Protein AF-Q6E0J6-F1 (afdb_monomer_lite)

Sequence (139 aa):
QQIGKSPAPPLELMQVNLDEKERFRDLKAQKSLNTISSSSEEVRAYFRREELLRYSIPDRAFSYTAADGKKSIVAPLRRCGGKPTSKARDHFMLKRDRPPHVTILCLVRDAAARLPGSIGTRADVCTLIRDSQYVVEHE

Radius of gyration: 15.67 Å; chains: 1; bounding box: 39×34×39 Å

Secondary structure (DSSP, 8-state):
----PPPPPPHHHHS----HHHHTTTTTT-TT---SPPPPHHHHHHHHHHHHHHHH-TTS-EEEEPTTS-EEEE--SSPTTPPPPSSPPP-TTB-SSS-TT--HHHHHHHHHHTSGGG---HHHHHHHHTT-TTB----

Structure (mmCIF, N/CA/C/O backbone):
data_AF-Q6E0J6-F1
#
_entry.id   AF-Q6E0J6-F1
#
loop_
_atom_site.group_PDB
_atom_site.id
_atom_site.type_symbol
_atom_site.label_atom_id
_atom_site.label_alt_id
_atom_site.label_comp_id
_atom_site.label_asym_id
_atom_site.label_entity_id
_atom_site.label_seq_id
_atom_site.pdbx_PDB_ins_code
_atom_site.Cartn_x
_atom_site.Cartn_y
_atom_site.Cartn_z
_atom_site.occupancy
_atom_site.B_iso_or_equiv
_atom_site.auth_seq_id
_atom_site.auth_comp_id
_atom_site.auth_asym_id
_atom_site.auth_atom_id
_atom_site.pdbx_PDB_model_num
ATOM 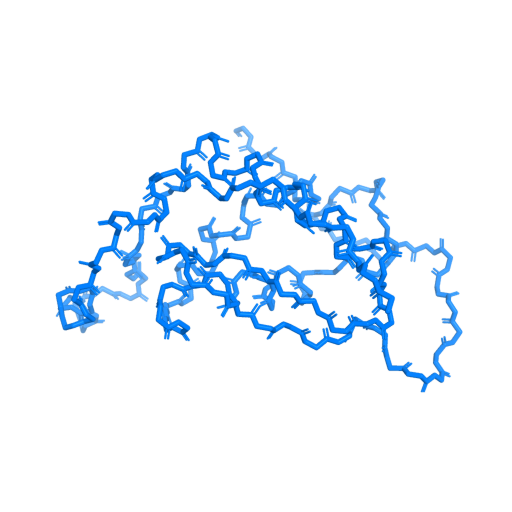1 N N . GLN A 1 1 ? 17.899 16.691 -8.850 1.00 36.69 1 GLN A N 1
ATOM 2 C CA . GLN A 1 1 ? 17.158 15.968 -9.908 1.00 36.69 1 GLN A CA 1
ATOM 3 C C . GLN A 1 1 ? 15.750 15.708 -9.389 1.00 36.69 1 GLN A C 1
ATOM 5 O O . GLN A 1 1 ? 15.605 14.959 -8.431 1.00 36.69 1 GLN A O 1
ATOM 10 N N . GLN A 1 2 ? 14.752 16.418 -9.922 1.00 39.72 2 GLN A N 1
ATOM 11 C CA . GLN A 1 2 ? 13.352 16.293 -9.509 1.00 39.72 2 GLN A CA 1
ATOM 12 C C . GLN A 1 2 ? 12.794 14.972 -10.046 1.00 39.72 2 GLN A C 1
ATOM 14 O O . GLN A 1 2 ? 12.571 14.832 -11.244 1.00 39.72 2 GLN A O 1
ATOM 19 N N . ILE A 1 3 ? 12.625 13.987 -9.169 1.00 46.78 3 ILE A N 1
ATOM 20 C CA . ILE A 1 3 ? 11.897 12.761 -9.499 1.00 46.78 3 ILE A CA 1
ATOM 21 C C . ILE A 1 3 ? 10.420 13.156 -9.580 1.00 46.78 3 ILE A C 1
ATOM 23 O O . ILE A 1 3 ? 9.932 13.857 -8.693 1.00 46.78 3 ILE A O 1
ATOM 27 N N . GLY A 1 4 ? 9.773 12.782 -10.689 1.00 46.84 4 GLY A N 1
ATOM 28 C CA . GLY A 1 4 ? 8.440 13.219 -11.097 1.00 46.84 4 GLY A CA 1
ATOM 29 C C . GLY A 1 4 ? 7.466 13.322 -9.932 1.00 46.84 4 GLY A C 1
ATOM 30 O O . GLY A 1 4 ? 7.238 12.353 -9.210 1.00 46.84 4 GLY A O 1
ATOM 31 N N . LYS A 1 5 ? 6.917 14.525 -9.745 1.00 48.56 5 LYS A N 1
ATOM 32 C CA . LYS A 1 5 ? 5.857 14.772 -8.773 1.00 48.56 5 LYS A CA 1
ATOM 33 C C . LYS A 1 5 ? 4.709 13.828 -9.122 1.00 48.56 5 LYS A C 1
ATOM 35 O O . LYS A 1 5 ? 4.150 13.929 -10.215 1.00 48.56 5 LYS A O 1
ATOM 40 N N . SER A 1 6 ? 4.386 12.900 -8.223 1.00 57.41 6 SER A N 1
ATOM 41 C CA . SER A 1 6 ? 3.103 12.215 -8.301 1.00 57.41 6 SER A CA 1
ATOM 42 C C . SER A 1 6 ? 2.000 13.286 -8.292 1.00 57.41 6 SER A C 1
ATOM 44 O O . SER A 1 6 ? 2.204 14.369 -7.727 1.00 57.41 6 SER A O 1
ATOM 46 N N . PRO A 1 7 ? 0.856 13.040 -8.951 1.00 67.88 7 PRO A N 1
ATOM 47 C CA . PRO A 1 7 ? -0.290 13.938 -8.858 1.00 67.88 7 PRO A CA 1
ATOM 48 C C . PRO A 1 7 ? -0.657 14.178 -7.389 1.00 67.88 7 PRO A C 1
ATOM 50 O O . PRO A 1 7 ? -0.223 13.436 -6.507 1.00 67.88 7 PRO A O 1
ATOM 53 N N . ALA A 1 8 ? -1.422 15.233 -7.108 1.00 76.31 8 ALA A N 1
ATOM 54 C CA . ALA A 1 8 ? -1.857 15.487 -5.740 1.00 76.31 8 ALA A CA 1
ATOM 55 C C . ALA A 1 8 ? -2.565 14.235 -5.180 1.00 76.31 8 ALA A C 1
ATOM 57 O O . ALA A 1 8 ? -3.327 13.596 -5.917 1.00 76.31 8 ALA A O 1
ATOM 58 N N . PRO A 1 9 ? -2.273 13.837 -3.929 1.00 80.62 9 PRO A N 1
ATOM 59 C CA . PRO A 1 9 ? -2.952 12.705 -3.321 1.00 80.62 9 PRO A CA 1
ATOM 60 C C . PRO A 1 9 ? -4.457 13.002 -3.190 1.00 80.62 9 PRO A C 1
ATOM 62 O O . PRO A 1 9 ? -4.818 14.169 -3.008 1.00 80.62 9 PRO A O 1
ATOM 65 N N . PRO A 1 10 ? -5.324 11.976 -3.279 1.00 82.81 10 PRO A N 1
ATOM 66 C CA . PRO A 1 10 ? -6.767 12.126 -3.107 1.00 82.81 10 PRO A CA 1
ATOM 67 C C . PRO A 1 10 ? -7.125 12.866 -1.817 1.00 82.81 10 PRO A C 1
ATOM 69 O O . PRO A 1 10 ? -6.511 12.628 -0.773 1.00 82.81 10 PRO A O 1
ATOM 72 N N . LEU A 1 11 ? -8.145 13.728 -1.873 1.00 77.25 11 LEU A N 1
ATOM 73 C CA . LEU A 1 11 ? -8.605 14.498 -0.710 1.00 77.25 11 LEU A CA 1
ATOM 74 C C . LEU A 1 11 ? -9.084 13.592 0.430 1.00 77.25 11 LEU A C 1
ATOM 76 O O . LEU A 1 11 ? -8.916 13.949 1.594 1.00 77.25 11 LEU A O 1
ATOM 80 N N . GLU A 1 12 ? -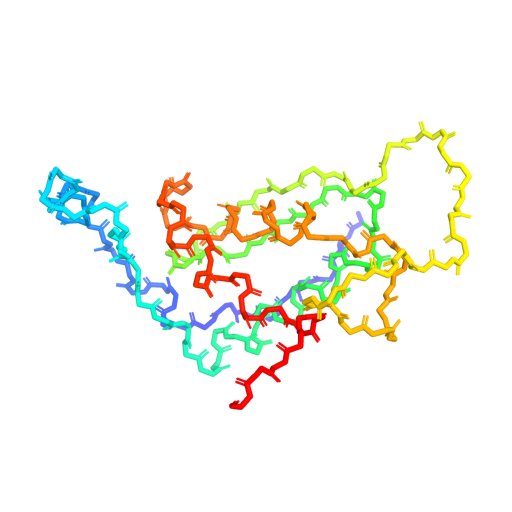9.604 12.404 0.109 1.00 76.75 12 GLU A N 1
ATOM 81 C CA . GLU A 1 12 ? -9.988 11.390 1.096 1.00 76.75 12 GLU A CA 1
ATOM 82 C C . GLU A 1 12 ? -8.829 11.019 2.031 1.00 76.75 12 GLU A C 1
ATOM 84 O O . GLU A 1 12 ? -9.048 10.845 3.224 1.00 76.75 12 GLU A O 1
ATOM 89 N N . LEU A 1 13 ? -7.583 10.984 1.538 1.00 74.12 13 LEU A N 1
ATOM 90 C CA . LEU A 1 13 ? -6.409 10.697 2.371 1.00 74.12 13 LEU A CA 1
ATOM 91 C C . LEU A 1 13 ? -6.103 11.822 3.366 1.00 74.12 13 LEU A C 1
ATOM 93 O O . LEU A 1 13 ? -5.487 11.581 4.397 1.00 74.12 13 LEU A O 1
ATOM 97 N N . MET A 1 14 ? -6.515 13.056 3.072 1.00 63.72 14 MET A N 1
ATOM 98 C CA . MET A 1 14 ? -6.217 14.229 3.901 1.00 63.72 14 MET A CA 1
ATOM 99 C C . MET A 1 14 ? -7.205 14.424 5.057 1.00 63.72 14 MET A C 1
ATOM 101 O O . MET A 1 14 ? -6.934 15.208 5.964 1.00 63.72 14 MET A O 1
ATOM 105 N N . GLN A 1 15 ? -8.352 13.742 5.031 1.00 58.44 15 GLN A N 1
ATOM 106 C CA . GLN A 1 15 ? -9.434 13.933 6.005 1.00 58.44 15 GLN A CA 1
ATOM 107 C C . GLN A 1 15 ? -9.367 12.950 7.184 1.00 58.44 15 GLN A C 1
ATOM 109 O O . GLN A 1 15 ? -10.076 13.114 8.177 1.00 58.44 15 GLN A O 1
ATOM 114 N N . VAL A 1 16 ? -8.499 11.941 7.106 1.00 61.72 16 VAL A N 1
ATOM 115 C CA . VAL A 1 16 ? -8.448 10.824 8.054 1.00 61.72 16 VAL A CA 1
ATOM 116 C C . VAL A 1 16 ? -7.541 11.171 9.243 1.00 61.72 16 VAL A C 1
ATOM 118 O O . VAL A 1 16 ? -6.402 10.721 9.344 1.00 61.72 16 VAL A O 1
ATOM 121 N N . ASN A 1 17 ? -8.055 11.975 10.178 1.00 58.97 17 ASN A N 1
ATOM 122 C CA . ASN A 1 17 ? -7.482 12.091 11.524 1.00 58.97 17 ASN A CA 1
ATOM 123 C C . ASN A 1 17 ? -8.027 10.955 12.394 1.00 58.97 17 ASN A C 1
ATOM 125 O O . ASN A 1 17 ? -9.016 11.125 13.102 1.00 58.97 17 ASN A O 1
ATOM 129 N N . LEU A 1 18 ? -7.406 9.779 12.318 1.00 64.75 18 LEU A N 1
ATOM 130 C CA . LEU A 1 18 ? -7.749 8.685 13.224 1.00 64.75 18 LEU A CA 1
ATOM 131 C C . LEU A 1 18 ? -6.951 8.818 14.522 1.00 64.75 18 LEU A C 1
ATOM 133 O O . LEU A 1 18 ? -5.720 8.753 14.497 1.00 64.75 18 LEU A O 1
ATOM 137 N N . ASP A 1 19 ? -7.648 8.953 15.651 1.00 78.50 19 ASP A N 1
ATOM 138 C CA . ASP A 1 19 ? -7.031 8.814 16.967 1.00 78.50 19 ASP A CA 1
ATOM 139 C C . ASP A 1 19 ? -6.534 7.370 17.155 1.00 78.50 19 ASP A C 1
ATOM 141 O O . ASP A 1 19 ? -7.269 6.394 16.971 1.00 78.50 19 ASP A O 1
ATOM 145 N N . GLU A 1 20 ? -5.254 7.220 17.498 1.00 79.81 20 GLU A N 1
ATOM 146 C CA . GLU A 1 20 ? -4.626 5.907 17.649 1.00 79.81 20 GLU A CA 1
ATOM 147 C C . GLU A 1 20 ? -5.298 5.088 18.760 1.00 79.81 20 GLU A C 1
ATOM 149 O O . GLU A 1 20 ? -5.508 3.885 18.596 1.00 79.81 20 GLU A O 1
ATOM 154 N N . LYS A 1 21 ? -5.701 5.710 19.877 1.00 82.06 21 LYS A N 1
ATOM 155 C CA . LYS A 1 21 ? -6.329 4.973 20.985 1.00 82.06 21 LYS A CA 1
ATOM 156 C C . LYS A 1 21 ? -7.688 4.418 20.582 1.00 82.06 21 LYS A C 1
ATOM 158 O O . LYS A 1 21 ? -8.039 3.323 21.019 1.00 82.06 21 LYS A O 1
ATOM 163 N N . GLU A 1 22 ? -8.438 5.135 19.752 1.00 85.12 22 GLU A N 1
ATOM 164 C CA . GLU A 1 22 ? -9.704 4.635 19.215 1.00 85.12 22 GLU A CA 1
ATOM 165 C C . GLU A 1 22 ? -9.502 3.470 18.247 1.00 85.12 22 GLU A C 1
ATOM 167 O O . GLU A 1 22 ? -10.155 2.437 18.404 1.00 85.12 22 GLU A O 1
ATOM 172 N N . ARG A 1 23 ? -8.541 3.576 17.319 1.00 86.62 23 ARG A N 1
ATOM 173 C CA . ARG A 1 23 ? -8.226 2.509 16.349 1.00 86.62 23 ARG A CA 1
ATOM 174 C C . ARG A 1 23 ? -7.889 1.173 17.003 1.00 86.62 23 ARG A C 1
ATOM 176 O O . ARG A 1 23 ? -8.244 0.122 16.475 1.00 86.62 23 ARG A O 1
ATOM 183 N N . PHE A 1 24 ? -7.187 1.204 18.132 1.00 87.62 24 PHE A N 1
ATOM 184 C CA . PHE A 1 24 ? -6.704 0.000 18.812 1.00 87.62 24 PHE A CA 1
ATOM 185 C C . PHE A 1 24 ? -7.529 -0.384 20.050 1.00 87.62 24 PHE A C 1
ATOM 187 O O . PHE A 1 24 ? -7.108 -1.270 20.799 1.00 87.62 24 PHE A O 1
ATOM 194 N N . ARG A 1 25 ? -8.704 0.231 20.267 1.00 86.94 25 ARG A N 1
ATOM 195 C CA . ARG A 1 25 ? -9.544 0.015 21.462 1.00 86.94 25 ARG A CA 1
ATOM 196 C C . ARG A 1 25 ? -9.851 -1.467 21.713 1.00 86.94 25 ARG A C 1
ATOM 198 O O . ARG A 1 25 ? -9.703 -1.939 22.839 1.00 86.94 25 ARG A O 1
ATOM 205 N N . ASP A 1 26 ? -10.171 -2.211 20.657 1.00 84.75 26 ASP A N 1
ATOM 206 C CA . ASP A 1 26 ? -10.615 -3.610 20.745 1.00 84.75 26 ASP A CA 1
ATOM 207 C C . ASP A 1 26 ? -9.497 -4.639 20.502 1.00 84.75 26 ASP A C 1
ATOM 209 O O . ASP A 1 26 ? -9.754 -5.834 20.331 1.00 84.75 26 ASP A O 1
ATOM 213 N N . LEU A 1 27 ? -8.226 -4.212 20.516 1.00 82.38 27 LEU A N 1
ATOM 214 C CA . LEU A 1 27 ? -7.090 -5.076 20.165 1.00 82.38 27 LEU A CA 1
ATOM 215 C C . LEU A 1 27 ? -6.967 -6.308 21.080 1.00 82.38 27 LEU A C 1
ATOM 217 O O . LEU A 1 27 ? -6.518 -7.365 20.643 1.00 82.38 27 LEU A O 1
ATOM 221 N N . LYS A 1 28 ? -7.390 -6.196 22.346 1.00 79.00 28 LYS A N 1
ATOM 222 C CA . LYS A 1 28 ? -7.396 -7.320 23.302 1.00 79.00 28 LYS A CA 1
ATOM 223 C C . LYS A 1 28 ? -8.551 -8.302 23.078 1.00 79.00 28 LYS A C 1
ATOM 225 O O . LYS A 1 28 ? -8.435 -9.454 23.485 1.00 79.00 28 LYS A O 1
ATOM 230 N N . ALA A 1 29 ? -9.645 -7.862 22.458 1.00 81.38 29 ALA A N 1
ATOM 231 C CA . ALA A 1 29 ? -10.846 -8.670 22.258 1.00 81.38 29 ALA A CA 1
ATOM 232 C C . ALA A 1 29 ? -10.802 -9.481 20.951 1.00 81.38 29 ALA A C 1
ATOM 234 O O . ALA A 1 29 ? -11.401 -10.553 20.873 1.00 81.38 29 ALA A O 1
ATOM 235 N N . GLN A 1 30 ? -10.063 -9.014 19.936 1.00 81.19 30 GLN A N 1
ATOM 236 C CA . GLN A 1 30 ? -10.058 -9.613 18.600 1.00 81.19 30 GLN A CA 1
ATOM 237 C C . GLN A 1 30 ? -8.649 -9.995 18.122 1.00 81.19 30 GLN A C 1
ATOM 239 O O . GLN A 1 30 ? -7.772 -9.154 17.952 1.00 81.19 30 GLN A O 1
ATOM 244 N N . LYS A 1 31 ? -8.448 -11.283 17.799 1.00 76.12 31 LYS A N 1
ATOM 245 C CA . LYS A 1 31 ? -7.151 -11.822 17.332 1.00 76.12 31 LYS A CA 1
ATOM 246 C C . LYS A 1 31 ? -6.681 -11.250 15.983 1.00 76.12 31 LYS A C 1
ATOM 248 O O . LYS A 1 31 ? -5.485 -11.241 15.707 1.00 76.12 31 LYS A O 1
ATOM 253 N N . SER A 1 32 ? -7.607 -10.803 15.133 1.00 83.88 32 SER A N 1
ATOM 254 C CA . SER A 1 32 ? -7.331 -10.213 13.816 1.00 83.88 32 SER A CA 1
ATOM 255 C C . SER A 1 32 ? -8.120 -8.917 13.629 1.00 83.88 32 SER A C 1
ATOM 257 O O . SER A 1 32 ? -9.019 -8.836 12.790 1.00 83.88 32 SER A O 1
ATOM 259 N N . LEU A 1 33 ? -7.847 -7.926 14.475 1.00 88.12 33 LEU A N 1
ATOM 260 C CA . LEU A 1 33 ? -8.483 -6.614 14.388 1.00 88.12 33 LEU A CA 1
ATOM 261 C C . LEU A 1 33 ? -7.985 -5.847 13.159 1.00 88.12 33 LEU A C 1
ATOM 263 O O . LEU A 1 33 ? -6.782 -5.614 13.030 1.00 88.12 33 LEU A O 1
ATOM 267 N N . ASN A 1 34 ? -8.912 -5.449 12.288 1.00 88.88 34 ASN A N 1
ATOM 268 C CA . ASN A 1 34 ? -8.657 -4.481 11.227 1.00 88.88 34 ASN A CA 1
ATOM 269 C C . ASN A 1 34 ? -9.019 -3.088 11.763 1.00 88.88 34 ASN A C 1
ATOM 271 O O . ASN A 1 34 ? -10.152 -2.870 12.182 1.00 88.88 34 ASN A O 1
ATOM 275 N N . THR A 1 35 ? -8.049 -2.182 11.790 1.00 89.69 35 THR A N 1
ATOM 276 C CA . THR A 1 35 ? -8.157 -0.822 12.347 1.00 89.69 35 THR A CA 1
ATOM 277 C C . THR A 1 35 ? -8.268 0.248 11.266 1.00 89.69 35 THR A C 1
ATOM 279 O O . THR A 1 35 ? -8.319 1.440 11.571 1.00 89.69 35 THR A O 1
ATOM 282 N N . ILE A 1 36 ? -8.274 -0.178 10.001 1.00 89.81 36 ILE A N 1
ATOM 283 C CA . ILE A 1 36 ? -8.402 0.675 8.826 1.00 89.81 36 ILE A CA 1
ATOM 284 C C . ILE A 1 36 ? -9.536 0.181 7.925 1.00 89.81 36 ILE A C 1
ATOM 286 O O . ILE A 1 36 ? -9.814 -1.018 7.825 1.00 89.81 36 ILE A O 1
ATOM 290 N N . SER A 1 37 ? -10.173 1.116 7.229 1.00 87.06 37 SER A N 1
ATOM 291 C CA . SER A 1 37 ? -11.119 0.800 6.160 1.00 87.06 37 SER A CA 1
ATOM 292 C C . SER A 1 37 ? -10.388 0.266 4.927 1.00 87.06 37 SER A C 1
ATOM 294 O O . SER A 1 37 ? -9.195 0.508 4.738 1.00 87.06 37 SER A O 1
ATOM 296 N N . SER A 1 38 ? -11.111 -0.456 4.068 1.00 88.69 38 SER A N 1
ATOM 297 C CA . SER A 1 38 ? -10.593 -0.795 2.737 1.00 88.69 38 SER A CA 1
ATOM 298 C C . SER A 1 38 ? -10.394 0.479 1.912 1.00 88.69 38 SER A C 1
ATOM 300 O O . SER A 1 38 ? -11.173 1.423 2.043 1.00 88.69 38 SER A O 1
ATOM 302 N N . SER A 1 39 ? -9.366 0.498 1.064 1.00 91.06 39 SER A N 1
ATOM 303 C CA . SER A 1 39 ? -9.066 1.638 0.194 1.00 91.06 39 SER A CA 1
ATOM 304 C C . SER A 1 39 ? -10.205 1.884 -0.799 1.00 91.06 39 SER A C 1
ATOM 306 O O . SER A 1 39 ? -10.704 0.939 -1.416 1.00 91.06 39 SER A O 1
ATOM 308 N N . SER A 1 40 ? -10.584 3.149 -0.998 1.00 91.31 40 SER A N 1
ATOM 309 C CA . SER A 1 40 ? -11.474 3.535 -2.098 1.00 91.31 40 SER A CA 1
ATOM 310 C C . SER A 1 40 ? -10.805 3.280 -3.452 1.00 91.31 40 SER A C 1
ATOM 312 O O . SER A 1 40 ? -9.583 3.104 -3.551 1.00 91.31 40 SER A O 1
ATOM 314 N N . GLU A 1 41 ? -11.595 3.264 -4.525 1.00 91.19 41 GLU A N 1
ATOM 315 C CA . GLU A 1 41 ? -11.060 3.069 -5.873 1.00 91.19 41 GLU A CA 1
ATOM 316 C C . GLU A 1 41 ? -10.051 4.162 -6.254 1.00 91.19 41 GLU A C 1
ATOM 318 O O . GLU A 1 41 ? -9.000 3.853 -6.820 1.00 91.19 41 GLU A O 1
ATOM 323 N N . GLU A 1 42 ? -10.315 5.414 -5.870 1.00 91.38 42 GLU A N 1
ATOM 324 C CA . GLU A 1 42 ? -9.423 6.545 -6.127 1.00 91.38 42 GLU A CA 1
ATOM 325 C C . GLU A 1 42 ? -8.087 6.391 -5.384 1.00 91.38 42 GLU A C 1
ATOM 327 O O . GLU A 1 42 ? -7.013 6.523 -5.984 1.00 91.38 42 GLU A O 1
ATOM 332 N N . VAL A 1 43 ? -8.134 6.037 -4.094 1.00 91.62 43 VAL A N 1
ATOM 333 C CA . VAL A 1 43 ? -6.937 5.789 -3.275 1.00 91.62 43 VAL A CA 1
ATOM 334 C C . VAL A 1 43 ? -6.135 4.611 -3.820 1.00 91.62 43 VAL A C 1
ATOM 336 O O . VAL A 1 43 ? -4.909 4.697 -3.948 1.00 91.62 43 VAL A O 1
ATOM 339 N N . ARG A 1 44 ? -6.809 3.526 -4.211 1.00 93.56 44 ARG A N 1
ATOM 340 C CA . ARG A 1 44 ? -6.170 2.352 -4.815 1.00 93.56 44 ARG A CA 1
ATOM 341 C C . ARG A 1 44 ? -5.513 2.697 -6.154 1.00 93.56 44 ARG A C 1
ATOM 343 O O . ARG A 1 44 ? -4.371 2.307 -6.389 1.00 93.56 44 ARG A O 1
ATOM 350 N N . ALA A 1 45 ? -6.182 3.463 -7.016 1.00 93.75 45 ALA A N 1
ATOM 351 C CA . ALA A 1 45 ? -5.628 3.917 -8.293 1.00 93.75 45 ALA A CA 1
ATOM 352 C C . ALA A 1 45 ? -4.431 4.864 -8.102 1.00 93.75 45 ALA A C 1
ATOM 354 O O . ALA A 1 45 ? -3.441 4.793 -8.835 1.00 93.75 45 ALA A O 1
ATOM 355 N N . TYR A 1 46 ? -4.483 5.741 -7.097 1.00 94.19 46 TYR A N 1
ATOM 356 C CA . TYR A 1 46 ? -3.351 6.577 -6.713 1.00 94.19 46 TYR A CA 1
ATOM 357 C C . TYR A 1 46 ? -2.158 5.735 -6.240 1.00 94.19 46 TYR A C 1
ATOM 359 O O . TYR A 1 46 ? -1.053 5.902 -6.760 1.00 94.19 46 TYR A O 1
ATOM 367 N N . PHE A 1 47 ? -2.387 4.772 -5.344 1.00 94.56 47 PHE A N 1
ATOM 368 C CA . PHE A 1 47 ? -1.345 3.861 -4.878 1.00 94.56 47 PHE A CA 1
ATOM 369 C C . PHE A 1 47 ? -0.706 3.073 -6.023 1.00 94.56 47 PHE A C 1
ATOM 371 O O . PHE A 1 47 ? 0.515 3.031 -6.107 1.00 94.56 47 PHE A O 1
ATOM 378 N N . ARG A 1 48 ? -1.492 2.505 -6.944 1.00 95.44 48 ARG A N 1
ATOM 379 C CA . ARG A 1 48 ? -0.961 1.744 -8.091 1.00 95.44 48 ARG A CA 1
ATOM 380 C C . ARG A 1 48 ? -0.036 2.593 -8.982 1.00 95.44 48 ARG A C 1
ATOM 382 O O . ARG A 1 48 ? 0.959 2.090 -9.501 1.00 95.44 48 ARG A O 1
ATOM 389 N N . ARG A 1 49 ? -0.284 3.906 -9.095 1.00 94.75 49 ARG A N 1
ATOM 390 C CA . ARG A 1 49 ? 0.641 4.844 -9.767 1.00 94.75 49 ARG A CA 1
ATOM 391 C C . ARG A 1 49 ? 1.942 5.041 -8.988 1.00 94.75 49 ARG A C 1
ATOM 393 O O . ARG A 1 49 ? 3.013 5.007 -9.590 1.00 94.75 49 ARG A O 1
ATOM 400 N N . GLU A 1 50 ? 1.867 5.231 -7.670 1.00 94.75 50 GLU A N 1
ATOM 401 C CA . GLU A 1 50 ? 3.064 5.292 -6.817 1.00 94.75 50 GLU A CA 1
ATOM 402 C C . GLU A 1 50 ? 3.858 3.976 -6.881 1.00 94.75 50 GLU A C 1
ATOM 404 O O . GLU A 1 50 ? 5.078 3.995 -7.015 1.00 94.75 50 GLU A O 1
ATOM 409 N N . GLU A 1 51 ? 3.165 2.838 -6.878 1.00 95.44 51 GLU A N 1
ATOM 410 C CA . GLU A 1 51 ? 3.730 1.495 -6.978 1.00 95.44 51 GLU A CA 1
ATOM 411 C C . GLU A 1 51 ? 4.498 1.308 -8.301 1.00 95.44 51 GLU A C 1
ATOM 413 O O . GLU A 1 51 ? 5.652 0.877 -8.307 1.00 95.44 51 GLU A O 1
ATOM 418 N N . LEU A 1 52 ? 3.924 1.711 -9.439 1.00 94.50 52 LEU A N 1
ATOM 419 C CA . LEU A 1 52 ? 4.619 1.701 -10.734 1.00 94.50 52 LEU A CA 1
ATOM 420 C C . LEU A 1 52 ? 5.927 2.502 -10.705 1.00 94.50 52 LEU A C 1
ATOM 422 O O . LEU A 1 52 ? 6.965 2.024 -11.172 1.00 94.50 52 LEU A O 1
ATOM 426 N N . LEU A 1 53 ? 5.896 3.705 -10.127 1.00 93.56 53 LEU A N 1
ATOM 427 C CA . LEU A 1 53 ? 7.087 4.539 -9.979 1.00 93.56 53 LEU A CA 1
ATOM 428 C C . LEU A 1 53 ? 8.105 3.890 -9.037 1.00 93.56 53 LEU A C 1
ATOM 430 O O . LEU A 1 53 ? 9.291 3.855 -9.351 1.00 93.56 53 LEU A O 1
ATOM 434 N N . ARG A 1 54 ? 7.666 3.307 -7.917 1.00 93.31 54 ARG A N 1
ATOM 435 C CA . ARG A 1 54 ? 8.542 2.593 -6.981 1.00 93.31 54 ARG A CA 1
ATOM 436 C C . ARG A 1 54 ? 9.339 1.501 -7.682 1.00 93.31 54 ARG A C 1
ATOM 438 O O . ARG A 1 54 ? 10.552 1.397 -7.472 1.00 93.31 54 ARG A O 1
ATOM 445 N N . TYR A 1 55 ? 8.656 0.668 -8.463 1.00 92.12 55 TYR A N 1
ATOM 446 C CA . TYR A 1 55 ? 9.257 -0.499 -9.101 1.00 92.12 55 TYR A CA 1
ATOM 447 C C . TYR A 1 55 ? 10.057 -0.150 -10.366 1.00 92.12 55 TYR A C 1
ATOM 449 O O . TYR A 1 55 ? 10.874 -0.977 -10.775 1.00 92.12 55 TYR A O 1
ATOM 457 N N . SER A 1 56 ? 9.915 1.056 -10.934 1.00 90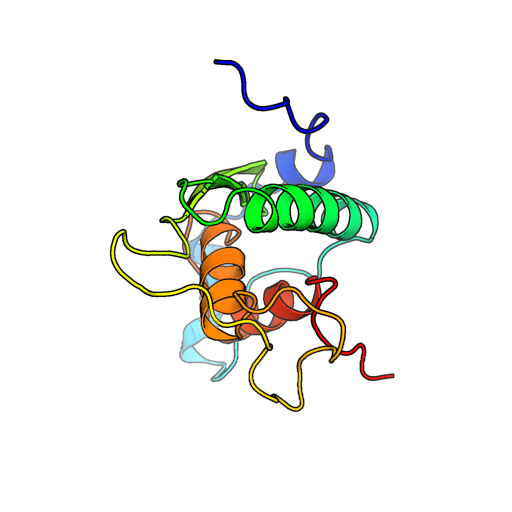.38 56 SER A N 1
ATOM 458 C CA . SER A 1 56 ? 10.783 1.546 -12.019 1.00 90.38 56 SER A CA 1
ATOM 459 C C . SER A 1 56 ? 12.155 2.033 -11.527 1.00 90.38 56 SER A C 1
ATOM 461 O O . SER A 1 56 ? 13.123 2.001 -12.284 1.00 90.38 56 SER A O 1
ATOM 463 N N . ILE A 1 57 ? 12.272 2.405 -10.244 1.00 89.56 57 ILE A N 1
ATOM 464 C CA . ILE A 1 57 ? 13.528 2.817 -9.588 1.00 89.56 57 ILE A CA 1
ATOM 465 C C . ILE A 1 57 ? 13.866 1.940 -8.361 1.00 89.56 57 ILE A C 1
ATOM 467 O O . ILE A 1 57 ? 13.907 2.421 -7.221 1.00 89.56 57 ILE A O 1
ATOM 471 N N . PRO A 1 58 ? 14.147 0.634 -8.550 1.00 88.12 58 PRO A N 1
ATOM 472 C CA . PRO A 1 58 ? 14.340 -0.314 -7.448 1.00 88.12 58 PRO A CA 1
ATOM 473 C C . PRO A 1 58 ? 15.559 -0.012 -6.561 1.00 88.12 58 PRO A C 1
ATOM 475 O O . PRO A 1 58 ? 15.568 -0.405 -5.394 1.00 88.12 58 PRO A O 1
ATOM 478 N N . ASP A 1 59 ? 16.561 0.699 -7.078 1.00 87.56 59 ASP A N 1
ATOM 479 C CA . ASP A 1 59 ? 17.813 1.013 -6.372 1.00 87.56 59 ASP A CA 1
ATOM 480 C C . ASP A 1 59 ? 17.729 2.273 -5.494 1.00 87.56 59 ASP A C 1
ATOM 482 O O . ASP A 1 59 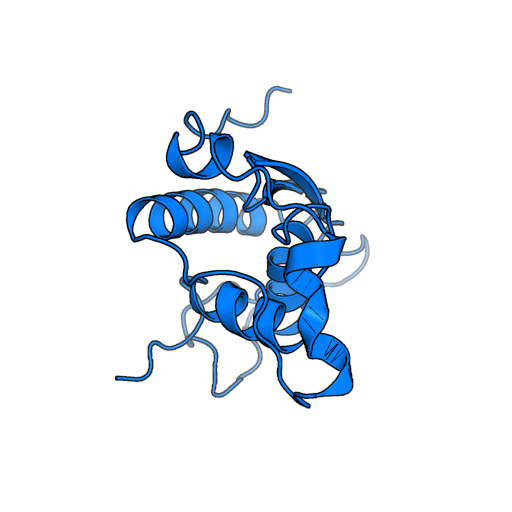? 18.684 2.623 -4.803 1.00 87.56 59 ASP A O 1
ATOM 486 N N . ARG A 1 60 ? 16.587 2.972 -5.498 1.00 89.75 60 ARG A N 1
ATOM 487 C CA . ARG A 1 60 ? 16.373 4.183 -4.697 1.00 89.75 60 ARG A CA 1
ATOM 488 C C . ARG A 1 60 ? 15.326 3.958 -3.614 1.00 89.75 60 ARG A C 1
ATOM 490 O O . ARG A 1 60 ? 14.440 3.106 -3.742 1.00 89.75 60 ARG A O 1
ATOM 497 N N . ALA A 1 61 ? 15.461 4.725 -2.534 1.00 92.94 61 ALA A N 1
ATOM 498 C CA . ALA A 1 61 ? 14.389 4.895 -1.568 1.00 92.94 61 ALA A CA 1
ATOM 499 C C . ALA A 1 61 ? 13.210 5.600 -2.250 1.00 92.94 61 ALA A C 1
ATOM 501 O O . ALA A 1 61 ? 13.396 6.335 -3.223 1.00 92.94 61 ALA A O 1
ATOM 502 N N . PHE A 1 62 ? 12.008 5.364 -1.747 1.00 94.50 62 PHE A N 1
ATOM 503 C CA . PHE A 1 62 ? 10.789 5.910 -2.327 1.00 94.50 62 PHE A CA 1
ATOM 504 C C . PHE A 1 62 ? 9.849 6.375 -1.224 1.00 94.50 62 PHE A C 1
ATOM 506 O O . PHE A 1 62 ? 9.800 5.754 -0.165 1.00 94.50 62 PHE A O 1
ATOM 513 N N . SER A 1 63 ? 9.108 7.448 -1.483 1.00 94.56 63 SER A N 1
ATOM 514 C CA . SER A 1 63 ? 8.159 8.018 -0.530 1.00 94.56 63 SER A CA 1
ATOM 515 C C . SER A 1 63 ? 6.733 7.712 -0.970 1.00 94.56 63 SER A C 1
ATOM 517 O O . SER A 1 63 ? 6.270 8.272 -1.962 1.00 94.56 63 SER A O 1
ATOM 519 N N . TYR A 1 64 ? 6.041 6.857 -0.223 1.00 94.50 64 TYR A N 1
ATOM 520 C CA . TYR A 1 64 ? 4.615 6.596 -0.401 1.00 94.50 64 TYR A CA 1
ATOM 521 C C . TYR A 1 64 ? 3.765 7.639 0.315 1.00 94.50 64 TYR A C 1
ATOM 523 O O . TYR A 1 64 ? 4.219 8.288 1.261 1.00 94.50 64 TYR A O 1
ATOM 531 N N . THR A 1 65 ? 2.516 7.770 -0.124 1.00 93.06 65 THR A N 1
ATOM 532 C CA . THR A 1 65 ? 1.476 8.466 0.637 1.00 93.06 65 THR A CA 1
ATOM 533 C C . THR A 1 65 ? 0.716 7.456 1.490 1.00 93.06 65 THR A C 1
ATOM 535 O O . THR A 1 65 ? 0.175 6.481 0.971 1.00 93.06 65 THR A O 1
ATOM 538 N N . ALA A 1 66 ? 0.705 7.673 2.800 1.00 90.56 66 ALA A N 1
ATOM 539 C CA . ALA A 1 66 ? -0.036 6.862 3.750 1.00 90.56 66 ALA A CA 1
ATOM 540 C C . ALA A 1 66 ? -1.536 7.180 3.738 1.00 90.56 66 ALA A C 1
ATOM 542 O O . ALA A 1 66 ? -1.979 8.169 3.151 1.00 90.56 66 ALA A O 1
ATOM 543 N N . ALA A 1 67 ? -2.313 6.324 4.402 1.00 85.88 67 ALA A N 1
ATOM 544 C CA . ALA A 1 67 ? -3.766 6.445 4.516 1.00 85.88 67 ALA A CA 1
ATOM 545 C C . ALA A 1 67 ? -4.235 7.739 5.221 1.00 85.88 67 ALA A C 1
ATOM 547 O O . ALA A 1 67 ? -5.379 8.138 5.045 1.00 85.88 67 ALA A O 1
ATOM 548 N N . ASP A 1 68 ? -3.354 8.394 5.986 1.00 85.31 68 ASP A N 1
ATOM 549 C CA . ASP A 1 68 ? -3.566 9.702 6.631 1.00 85.31 68 ASP A CA 1
ATOM 550 C C . ASP A 1 68 ? -2.968 10.875 5.823 1.00 85.31 68 ASP A C 1
ATOM 552 O O . ASP A 1 68 ? -2.753 11.969 6.349 1.00 85.31 68 ASP A O 1
ATOM 556 N N . GLY A 1 69 ? -2.607 10.638 4.557 1.00 87.25 69 GLY A N 1
ATOM 557 C CA . GLY A 1 69 ? -2.064 11.646 3.646 1.00 87.25 69 GLY A CA 1
ATOM 558 C C . GLY A 1 69 ? -0.597 12.005 3.896 1.00 87.25 69 GLY A C 1
ATOM 559 O O . GLY A 1 69 ? 0.006 12.727 3.094 1.00 87.25 69 GLY A O 1
ATOM 560 N N . LYS A 1 70 ? 0.022 11.492 4.968 1.00 88.69 70 LYS A N 1
ATOM 561 C CA . LYS A 1 70 ? 1.431 11.758 5.276 1.00 88.69 70 LYS A CA 1
ATOM 562 C C . LYS A 1 70 ? 2.353 10.985 4.343 1.00 88.69 70 LYS A C 1
ATOM 564 O O . LYS A 1 70 ? 2.012 9.934 3.807 1.00 88.69 70 LYS A O 1
ATOM 569 N N . LYS A 1 71 ? 3.566 11.505 4.152 1.00 91.38 71 LYS A N 1
ATOM 570 C CA . LYS A 1 71 ? 4.606 10.816 3.383 1.00 91.38 71 LYS A CA 1
ATOM 571 C C . LYS A 1 71 ? 5.403 9.879 4.286 1.00 91.38 71 LYS A C 1
ATOM 573 O O . LYS A 1 71 ? 5.837 10.286 5.359 1.00 91.38 71 LYS A O 1
ATOM 578 N N . SER A 1 72 ? 5.647 8.660 3.814 1.00 93.62 72 SER A N 1
ATOM 579 C CA . SER A 1 72 ? 6.463 7.655 4.502 1.00 93.62 72 SER A CA 1
ATOM 580 C C . SER A 1 72 ? 7.467 7.025 3.542 1.00 93.62 72 SER A C 1
ATOM 582 O O . SER A 1 72 ? 7.156 6.798 2.372 1.00 93.62 72 SER A O 1
ATOM 584 N N . ILE A 1 73 ? 8.689 6.775 4.015 1.00 93.56 73 ILE A N 1
ATOM 585 C CA . ILE A 1 73 ? 9.816 6.354 3.175 1.00 93.56 73 ILE A CA 1
ATOM 586 C C . ILE A 1 73 ? 10.052 4.851 3.304 1.00 93.56 73 ILE A C 1
ATOM 588 O O . ILE A 1 73 ? 10.206 4.323 4.403 1.00 93.56 73 ILE A O 1
ATOM 592 N N . VAL A 1 74 ? 10.196 4.179 2.162 1.00 94.31 74 VAL A N 1
ATOM 593 C CA . VAL A 1 74 ? 10.693 2.803 2.074 1.00 94.31 74 VAL A CA 1
ATOM 594 C C . VAL A 1 74 ? 12.120 2.765 1.543 1.00 94.31 74 VAL A C 1
ATOM 596 O O . VAL A 1 74 ? 12.508 3.520 0.648 1.00 94.31 74 VAL A O 1
ATOM 599 N N . ALA A 1 75 ? 12.908 1.834 2.076 1.00 91.81 75 ALA A N 1
ATOM 600 C CA . ALA A 1 75 ? 14.268 1.579 1.619 1.00 91.81 75 ALA A CA 1
ATOM 601 C C . ALA A 1 75 ? 14.305 1.049 0.164 1.00 91.81 75 ALA A C 1
ATOM 603 O O . ALA A 1 75 ? 13.305 0.501 -0.317 1.00 91.81 75 ALA A O 1
ATOM 604 N N . PRO A 1 76 ? 15.452 1.164 -0.538 1.00 90.81 76 PRO A N 1
ATOM 605 C CA . PRO A 1 76 ? 15.704 0.492 -1.817 1.00 90.81 76 PRO A CA 1
ATOM 606 C C . PRO A 1 76 ? 15.341 -1.004 -1.807 1.00 90.81 76 PRO A C 1
ATOM 608 O O . PRO A 1 76 ? 15.593 -1.706 -0.826 1.00 90.81 76 PRO A O 1
ATOM 611 N N . LEU A 1 77 ? 14.782 -1.508 -2.912 1.00 84.44 77 LEU A N 1
ATOM 612 C CA . LEU A 1 77 ? 14.463 -2.933 -3.091 1.00 84.44 77 LEU A CA 1
ATOM 613 C C . LEU A 1 77 ? 15.727 -3.751 -3.352 1.00 84.44 77 LEU A C 1
ATOM 615 O O . LEU A 1 77 ? 15.829 -4.910 -2.946 1.00 84.44 77 LEU A O 1
ATOM 619 N N . ARG A 1 78 ? 16.695 -3.136 -4.030 1.00 73.06 78 ARG A N 1
ATOM 620 C CA . ARG A 1 78 ? 18.005 -3.711 -4.313 1.00 73.06 78 ARG A CA 1
ATOM 621 C C . ARG A 1 78 ? 19.043 -3.112 -3.378 1.00 73.06 78 ARG A C 1
ATOM 623 O O . ARG A 1 78 ? 19.146 -1.898 -3.238 1.00 73.06 78 ARG A O 1
ATOM 630 N N . ARG A 1 79 ? 19.845 -3.980 -2.761 1.00 65.38 79 ARG A N 1
ATOM 631 C CA . ARG A 1 79 ? 21.141 -3.581 -2.202 1.00 65.38 79 ARG A CA 1
ATOM 632 C C . ARG A 1 79 ? 22.169 -3.626 -3.331 1.00 65.38 79 ARG A C 1
ATOM 634 O O . ARG A 1 79 ? 22.173 -4.587 -4.104 1.00 65.38 79 ARG A O 1
ATOM 641 N N . CYS A 1 80 ? 23.023 -2.608 -3.421 1.00 53.41 80 CYS A N 1
ATOM 642 C CA . CYS A 1 80 ? 24.153 -2.581 -4.349 1.00 53.41 80 CYS A CA 1
ATOM 643 C C . CYS A 1 80 ? 24.968 -3.880 -4.207 1.00 53.41 80 CYS A C 1
ATOM 645 O O . CYS A 1 80 ? 25.495 -4.145 -3.130 1.00 53.41 80 CYS A O 1
ATOM 647 N N . GLY A 1 81 ? 25.034 -4.703 -5.262 1.00 59.03 81 GLY A N 1
ATOM 648 C CA . GLY A 1 81 ? 25.909 -5.888 -5.311 1.00 59.03 81 GLY A CA 1
ATOM 649 C C . GLY A 1 81 ? 25.288 -7.198 -5.820 1.00 59.03 81 GLY A C 1
ATOM 650 O O . GLY A 1 81 ? 26.024 -8.145 -6.080 1.00 59.03 81 GLY A O 1
ATOM 651 N N . GLY A 1 82 ? 23.964 -7.287 -5.998 1.00 63.41 82 GLY A N 1
ATOM 652 C CA . GLY A 1 82 ? 23.309 -8.498 -6.521 1.00 63.41 82 GLY A CA 1
ATOM 653 C C . GLY A 1 82 ? 23.072 -8.465 -8.036 1.00 63.41 82 GLY A C 1
ATOM 654 O O . GLY A 1 82 ? 22.457 -7.522 -8.539 1.00 63.41 82 GLY A O 1
ATOM 655 N N . LYS A 1 83 ? 23.483 -9.518 -8.765 1.00 65.38 83 LYS A N 1
ATOM 656 C CA . LYS A 1 83 ? 23.143 -9.693 -10.193 1.00 65.38 83 LYS A CA 1
ATOM 657 C C . LYS A 1 83 ? 21.623 -9.583 -10.395 1.00 65.38 83 LYS A C 1
ATOM 659 O O . LYS A 1 83 ? 20.865 -10.138 -9.595 1.00 65.38 83 LYS A O 1
ATOM 664 N N . PRO A 1 84 ? 21.138 -8.883 -11.433 1.00 66.56 84 PRO A N 1
ATOM 665 C CA . PRO A 1 84 ? 19.712 -8.814 -11.686 1.00 66.56 84 PRO A CA 1
ATOM 666 C C . PRO A 1 84 ? 19.141 -10.191 -12.032 1.00 66.56 84 PRO A C 1
ATOM 668 O O . PRO A 1 84 ? 19.572 -10.833 -12.984 1.00 66.56 84 PRO A O 1
ATOM 671 N N . THR A 1 85 ? 18.173 -10.657 -11.240 1.00 67.69 85 THR A N 1
ATOM 672 C CA . THR A 1 85 ? 17.400 -11.856 -11.564 1.00 67.69 85 THR A CA 1
ATOM 673 C C . THR A 1 85 ? 16.509 -11.550 -12.761 1.00 67.69 85 THR A C 1
ATOM 675 O O . THR A 1 85 ? 15.701 -10.625 -12.700 1.00 67.69 85 THR A O 1
ATOM 678 N N . SER A 1 86 ? 16.644 -12.321 -13.837 1.00 72.06 86 SER A N 1
ATOM 679 C CA . SER A 1 86 ? 15.880 -12.125 -15.074 1.00 72.06 86 SER A CA 1
ATOM 680 C C . SER A 1 86 ? 14.422 -12.580 -14.976 1.00 72.06 86 SER A C 1
ATOM 682 O O . SER A 1 86 ? 13.607 -12.166 -15.792 1.00 72.06 86 SER A O 1
ATOM 684 N N . LYS A 1 87 ? 14.076 -13.413 -13.984 1.00 79.12 87 LYS A N 1
ATOM 685 C CA . LYS A 1 87 ? 12.726 -13.962 -13.799 1.00 79.12 87 LYS A CA 1
ATOM 686 C C . LYS A 1 87 ? 12.223 -13.754 -12.375 1.00 79.12 87 LYS A C 1
ATOM 688 O O . LYS A 1 87 ? 12.989 -13.886 -11.417 1.00 79.12 87 LYS A O 1
ATOM 693 N N . ALA A 1 88 ? 10.935 -13.442 -12.252 1.00 84.56 88 ALA A N 1
ATOM 694 C CA . ALA A 1 88 ? 10.241 -13.444 -10.972 1.00 84.56 88 ALA A CA 1
ATOM 695 C C . ALA A 1 88 ? 10.168 -14.878 -10.424 1.00 84.56 88 ALA A C 1
ATOM 697 O O . ALA A 1 88 ? 9.971 -15.828 -11.179 1.00 84.56 88 ALA A O 1
ATOM 698 N N . ARG A 1 89 ? 10.329 -15.041 -9.106 1.00 84.00 89 ARG A N 1
ATOM 699 C CA . ARG A 1 89 ? 10.087 -16.334 -8.444 1.00 84.00 89 ARG A CA 1
ATOM 700 C C . ARG A 1 89 ? 8.589 -16.604 -8.388 1.00 84.00 89 ARG A C 1
ATOM 702 O O . ARG A 1 89 ? 7.837 -15.686 -8.076 1.00 84.00 89 ARG A O 1
ATOM 709 N N . ASP A 1 90 ? 8.148 -17.830 -8.626 1.00 87.25 90 ASP A N 1
ATOM 710 C CA . ASP A 1 90 ? 6.722 -18.146 -8.534 1.00 87.25 90 ASP A CA 1
ATOM 711 C C . ASP A 1 90 ? 6.173 -17.930 -7.119 1.00 87.25 90 ASP A C 1
ATOM 713 O O . ASP A 1 90 ? 6.843 -18.183 -6.116 1.00 87.25 90 ASP A O 1
ATOM 717 N N . HIS A 1 91 ? 4.947 -17.412 -7.047 1.00 93.06 91 HIS A N 1
ATOM 718 C CA . HIS A 1 91 ? 4.218 -17.210 -5.801 1.00 93.06 91 HIS A CA 1
ATOM 719 C C . HIS A 1 91 ? 2.714 -17.163 -6.091 1.00 93.06 91 HIS A C 1
ATOM 721 O O . HIS A 1 91 ? 2.289 -16.368 -6.923 1.00 93.06 91 HIS A O 1
ATOM 727 N N . PHE A 1 92 ? 1.910 -17.969 -5.390 1.00 91.44 92 PHE A N 1
ATOM 728 C CA . PHE A 1 92 ? 0.481 -18.156 -5.698 1.00 91.44 92 PHE A CA 1
ATOM 729 C C . PHE A 1 92 ? -0.350 -16.864 -5.622 1.00 91.44 92 PHE A C 1
ATOM 731 O O . PHE A 1 92 ? -1.253 -16.671 -6.422 1.00 91.44 92 PHE A O 1
ATOM 738 N N . MET A 1 93 ? -0.015 -15.953 -4.702 1.00 92.56 93 MET A N 1
ATOM 739 C CA . MET A 1 93 ? -0.709 -14.661 -4.576 1.00 92.56 93 MET A CA 1
ATOM 740 C C . MET A 1 93 ? -0.290 -13.610 -5.613 1.00 92.56 93 MET A C 1
ATOM 742 O O . MET A 1 93 ? -0.875 -12.533 -5.632 1.00 92.56 93 MET A O 1
ATOM 746 N N . LEU A 1 94 ? 0.766 -13.841 -6.402 1.00 94.38 94 LEU A N 1
ATOM 747 C CA . LEU A 1 94 ? 1.359 -12.810 -7.256 1.00 94.38 94 LEU A CA 1
ATOM 748 C C . LEU A 1 94 ? 1.180 -13.126 -8.739 1.00 94.38 94 LEU A C 1
ATOM 750 O O . LEU A 1 94 ? 1.392 -14.255 -9.178 1.00 94.38 94 LEU A O 1
ATOM 754 N N . LYS A 1 95 ? 0.881 -12.094 -9.531 1.00 93.94 95 LYS A N 1
ATOM 755 C CA . LYS A 1 95 ? 0.781 -12.197 -10.991 1.00 93.94 95 LYS A CA 1
ATOM 756 C C . LYS A 1 95 ? 2.107 -12.665 -11.594 1.00 93.94 95 LYS A C 1
ATOM 758 O O . LYS A 1 95 ? 3.184 -12.294 -11.119 1.00 93.94 95 LYS A O 1
ATOM 763 N N . ARG A 1 96 ? 2.037 -13.477 -12.653 1.00 89.38 96 ARG A N 1
ATOM 764 C CA . ARG A 1 96 ? 3.226 -14.002 -13.352 1.00 89.38 96 ARG A CA 1
ATOM 765 C C . ARG A 1 96 ? 3.988 -12.909 -14.107 1.00 89.38 96 ARG A C 1
ATOM 767 O O . ARG A 1 96 ? 5.211 -12.887 -14.049 1.00 89.38 96 ARG A O 1
ATOM 774 N N . ASP A 1 97 ? 3.270 -11.979 -14.733 1.00 89.00 97 ASP A N 1
ATOM 775 C CA . ASP A 1 97 ? 3.826 -10.884 -15.546 1.00 89.00 97 ASP A CA 1
ATOM 776 C C . ASP A 1 97 ? 4.250 -9.656 -14.715 1.00 89.00 97 ASP A C 1
ATOM 778 O O . ASP A 1 97 ? 3.960 -8.507 -15.033 1.00 89.00 97 ASP A O 1
ATOM 782 N N . ARG A 1 98 ? 4.883 -9.887 -13.563 1.00 91.81 98 ARG A N 1
ATOM 783 C CA . ARG A 1 98 ? 5.349 -8.806 -12.684 1.00 91.81 98 ARG A CA 1
ATOM 784 C C . ARG A 1 98 ? 6.863 -8.616 -12.792 1.00 91.81 98 ARG A C 1
ATOM 786 O O . ARG A 1 98 ? 7.579 -9.585 -13.063 1.00 91.81 98 ARG A O 1
ATOM 793 N N . PRO A 1 99 ? 7.389 -7.419 -12.476 1.00 90.19 99 PRO A N 1
ATOM 794 C CA . PRO A 1 99 ? 8.828 -7.210 -12.389 1.00 90.19 99 PRO A CA 1
ATOM 795 C C . PRO A 1 99 ? 9.507 -8.213 -11.428 1.00 90.19 99 PRO A C 1
ATOM 797 O O . PRO A 1 99 ? 8.967 -8.477 -10.349 1.00 90.19 99 PRO A O 1
ATOM 800 N N . PRO A 1 100 ? 10.704 -8.751 -11.746 1.00 87.69 100 PRO A N 1
ATOM 801 C CA . PRO A 1 100 ? 11.354 -9.804 -10.951 1.00 87.69 100 PRO A CA 1
ATOM 802 C C . PRO A 1 100 ? 11.613 -9.458 -9.481 1.00 87.69 100 PRO A C 1
ATOM 804 O O . PRO A 1 100 ? 11.674 -10.343 -8.628 1.00 87.69 100 PRO A O 1
ATOM 807 N N . HIS A 1 101 ? 11.781 -8.171 -9.184 1.00 86.88 101 HIS A N 1
ATOM 808 C CA . HIS A 1 101 ? 12.005 -7.637 -7.841 1.00 86.88 101 HIS A CA 1
ATOM 809 C C . HIS A 1 101 ? 10.713 -7.417 -7.040 1.00 86.88 101 HIS A C 1
ATOM 811 O O . HIS A 1 101 ? 10.795 -7.129 -5.847 1.00 86.88 101 HIS A O 1
ATOM 817 N N . VAL A 1 102 ? 9.532 -7.606 -7.641 1.00 91.81 102 VAL A N 1
ATOM 818 C CA . VAL A 1 102 ? 8.258 -7.634 -6.910 1.00 91.81 102 VAL A CA 1
ATOM 819 C C . VAL A 1 102 ? 8.127 -8.969 -6.180 1.00 91.81 102 VAL A C 1
ATOM 821 O O . VAL A 1 102 ? 7.928 -10.038 -6.771 1.00 91.81 102 VAL A O 1
ATOM 824 N N . THR A 1 103 ? 8.205 -8.899 -4.855 1.00 92.44 103 THR A N 1
ATOM 825 C CA . THR A 1 103 ? 8.034 -10.035 -3.943 1.00 92.44 103 THR A CA 1
ATOM 826 C C . THR A 1 103 ? 7.018 -9.679 -2.868 1.00 92.44 103 THR A C 1
ATOM 828 O O . THR A 1 103 ? 6.830 -8.499 -2.573 1.00 92.44 103 THR A O 1
ATOM 831 N N . ILE A 1 104 ? 6.416 -10.682 -2.220 1.00 93.69 104 ILE A N 1
ATOM 832 C CA . ILE A 1 104 ? 5.506 -10.446 -1.086 1.00 93.69 104 ILE A CA 1
ATOM 833 C C . ILE A 1 104 ? 6.169 -9.596 -0.007 1.00 93.69 104 ILE A C 1
ATOM 835 O O . ILE A 1 104 ? 5.544 -8.690 0.524 1.00 93.69 104 ILE A O 1
ATOM 839 N N . LEU A 1 105 ? 7.454 -9.821 0.268 1.00 93.06 105 LEU A N 1
ATOM 840 C CA . LEU A 1 105 ? 8.192 -9.030 1.246 1.00 93.06 105 LEU A CA 1
ATOM 841 C C . LEU A 1 105 ? 8.258 -7.539 0.879 1.00 93.06 105 LEU A C 1
ATOM 843 O O . LEU A 1 105 ? 8.212 -6.693 1.766 1.00 93.06 105 LEU A O 1
ATOM 847 N N . CYS A 1 106 ? 8.370 -7.209 -0.408 1.00 92.94 106 CYS A N 1
ATOM 848 C CA . CYS A 1 106 ? 8.374 -5.817 -0.864 1.00 92.94 106 CYS A CA 1
ATOM 849 C C . CYS A 1 106 ? 6.980 -5.200 -0.728 1.00 92.94 106 CYS A C 1
ATOM 851 O O . CYS A 1 106 ? 6.857 -4.131 -0.144 1.00 92.94 106 CYS A O 1
ATOM 853 N N . LEU A 1 107 ? 5.933 -5.929 -1.126 1.00 95.56 107 LEU A N 1
ATOM 854 C CA . LEU A 1 107 ? 4.549 -5.477 -0.956 1.00 95.56 107 LEU A CA 1
ATOM 855 C C . LEU A 1 107 ? 4.165 -5.282 0.515 1.00 95.56 107 LEU A C 1
ATOM 857 O O . LEU A 1 107 ? 3.483 -4.321 0.845 1.00 95.56 107 LEU A O 1
ATOM 861 N N . VAL A 1 108 ? 4.637 -6.150 1.416 1.00 96.12 108 VAL A N 1
ATOM 862 C CA . VAL A 1 108 ? 4.444 -5.999 2.868 1.00 96.12 108 VAL A CA 1
ATOM 863 C C . VAL A 1 108 ? 5.100 -4.714 3.379 1.00 96.12 108 VAL A C 1
ATOM 865 O O . VAL A 1 108 ? 4.494 -4.003 4.175 1.00 96.12 108 VAL A O 1
ATOM 868 N N . ARG A 1 109 ? 6.322 -4.391 2.929 1.00 95.75 109 ARG A N 1
ATOM 869 C CA . ARG A 1 109 ? 7.007 -3.141 3.316 1.00 95.75 109 ARG A CA 1
ATOM 870 C C . ARG A 1 109 ? 6.280 -1.912 2.785 1.00 95.75 109 ARG A C 1
ATOM 872 O O . ARG A 1 109 ? 6.123 -0.946 3.523 1.00 95.75 109 ARG A O 1
ATOM 879 N N . ASP A 1 110 ? 5.826 -1.971 1.538 1.00 96.25 110 ASP A N 1
ATOM 880 C CA . ASP A 1 110 ? 5.078 -0.888 0.905 1.00 96.25 110 ASP A CA 1
ATOM 881 C C . ASP A 1 110 ? 3.734 -0.672 1.622 1.00 96.25 110 ASP A C 1
ATOM 883 O O . ASP A 1 110 ? 3.375 0.456 1.944 1.00 96.25 110 ASP A O 1
ATOM 887 N N . ALA A 1 111 ? 3.024 -1.749 1.973 1.00 96.50 111 ALA A N 1
ATOM 888 C CA . ALA A 1 111 ? 1.810 -1.691 2.783 1.00 96.50 111 ALA A CA 1
ATOM 889 C C . ALA A 1 111 ? 2.069 -1.105 4.179 1.00 96.50 111 ALA A C 1
ATOM 891 O O . ALA A 1 111 ? 1.322 -0.234 4.616 1.00 96.50 111 ALA A O 1
ATOM 892 N N . ALA A 1 112 ? 3.144 -1.522 4.856 1.00 96.00 112 ALA A N 1
ATOM 893 C CA . ALA A 1 112 ? 3.507 -0.994 6.170 1.00 96.00 112 ALA A CA 1
ATOM 894 C C . ALA A 1 112 ? 3.818 0.512 6.131 1.00 96.00 112 ALA A C 1
ATOM 896 O O . ALA A 1 112 ? 3.399 1.246 7.021 1.00 96.00 112 ALA A O 1
ATOM 897 N N . ALA A 1 113 ? 4.490 0.992 5.080 1.00 95.00 113 ALA A N 1
ATOM 898 C CA . ALA A 1 113 ? 4.751 2.419 4.898 1.00 95.00 113 ALA A CA 1
ATOM 899 C C . ALA A 1 113 ? 3.475 3.238 4.658 1.00 95.00 113 ALA A C 1
ATOM 901 O O . ALA A 1 113 ? 3.455 4.431 4.947 1.00 95.00 113 ALA A O 1
ATOM 902 N N . ARG A 1 114 ? 2.404 2.611 4.159 1.00 94.25 114 ARG A N 1
ATOM 903 C CA . ARG A 1 114 ? 1.114 3.274 3.942 1.00 94.25 114 ARG A CA 1
ATOM 904 C C . ARG A 1 114 ? 0.188 3.265 5.160 1.00 94.25 114 ARG A C 1
ATOM 906 O O . ARG A 1 114 ? -0.893 3.850 5.087 1.00 94.25 114 ARG A O 1
ATOM 913 N N . LEU A 1 115 ? 0.578 2.623 6.263 1.00 93.62 115 LEU A N 1
ATOM 914 C CA . LEU A 1 115 ? -0.237 2.599 7.476 1.00 93.62 115 LEU A CA 1
ATOM 915 C C . LEU A 1 115 ? -0.387 4.011 8.069 1.00 93.62 115 LEU A C 1
ATOM 917 O O . LEU A 1 115 ? 0.596 4.758 8.119 1.00 93.62 115 LEU A O 1
ATOM 921 N N . PRO A 1 116 ? -1.579 4.375 8.572 1.00 90.62 116 PRO A N 1
ATOM 922 C CA . PRO A 1 116 ? -1.784 5.675 9.199 1.00 90.62 116 PRO A CA 1
ATOM 923 C C . PRO A 1 116 ? -0.934 5.778 10.470 1.00 90.62 116 PRO A C 1
ATOM 925 O O . PRO A 1 116 ? -0.932 4.856 11.292 1.00 90.62 116 PRO A O 1
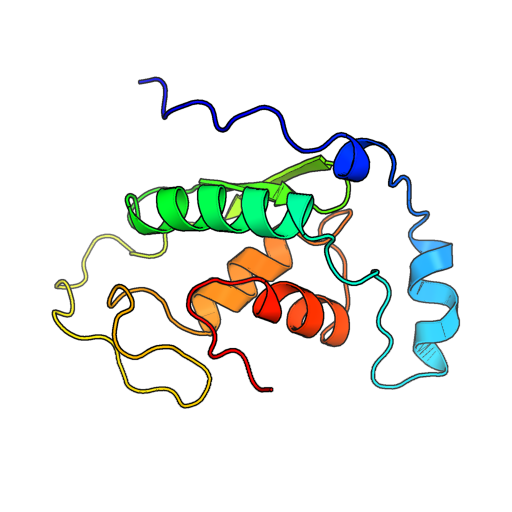ATOM 928 N N . GLY A 1 117 ? -0.182 6.872 10.618 1.00 88.06 117 GLY A N 1
ATOM 929 C CA . GLY A 1 117 ? 0.771 7.041 11.723 1.00 88.06 117 GLY A CA 1
ATOM 930 C C . GLY A 1 117 ? 1.971 6.082 11.697 1.00 88.06 117 GLY A C 1
ATOM 931 O O . GLY A 1 117 ? 2.714 6.022 12.667 1.00 88.06 117 GLY A O 1
ATOM 932 N N . SER A 1 118 ? 2.193 5.331 10.607 1.00 88.50 118 SER A N 1
ATOM 933 C CA . SER A 1 118 ? 3.182 4.234 10.546 1.00 88.50 118 SER A CA 1
ATOM 934 C C . SER A 1 118 ? 2.942 3.109 11.570 1.00 88.50 118 SER A C 1
ATOM 936 O O . SER A 1 118 ? 3.856 2.348 11.885 1.00 88.50 118 SER A O 1
ATOM 938 N N . ILE A 1 119 ? 1.709 2.984 12.077 1.00 91.19 119 ILE A N 1
ATOM 939 C CA . ILE A 1 119 ? 1.305 1.976 13.063 1.00 91.19 119 ILE A CA 1
ATOM 940 C C . ILE A 1 119 ? 0.056 1.246 12.555 1.00 91.19 119 ILE A C 1
ATOM 942 O O . ILE A 1 119 ? -0.890 1.850 12.044 1.00 91.19 119 ILE A O 1
ATOM 946 N N . GLY A 1 120 ? 0.033 -0.075 12.711 1.00 91.94 120 GLY A N 1
ATOM 947 C CA . GLY A 1 120 ? -1.090 -0.918 12.312 1.00 91.94 120 GLY A CA 1
ATOM 948 C C . GLY A 1 120 ? -0.901 -2.371 12.723 1.00 91.94 120 GLY A C 1
ATOM 949 O O . GLY A 1 120 ? 0.131 -2.759 13.275 1.00 91.94 120 GLY A O 1
ATOM 950 N N . THR A 1 121 ? -1.917 -3.181 12.456 1.00 93.25 121 THR A N 1
ATOM 951 C CA . THR A 1 121 ? -1.924 -4.614 12.750 1.00 93.25 121 THR A CA 1
ATOM 952 C C . THR A 1 121 ? -1.517 -5.442 11.530 1.00 93.25 121 THR A C 1
ATOM 954 O O . THR A 1 121 ? -1.449 -4.971 10.393 1.00 93.25 121 THR A O 1
ATOM 957 N N . ARG A 1 122 ? -1.308 -6.747 11.745 1.00 93.75 122 ARG A N 1
ATOM 958 C CA . ARG A 1 122 ? -1.151 -7.707 10.643 1.00 93.75 122 ARG A CA 1
ATOM 959 C C . ARG A 1 122 ? -2.367 -7.716 9.705 1.00 93.75 122 ARG A C 1
ATOM 961 O O . ARG A 1 122 ? -2.184 -7.924 8.510 1.00 93.75 122 ARG A O 1
ATOM 968 N N . ALA A 1 123 ? -3.579 -7.513 10.228 1.00 94.25 123 ALA A N 1
ATOM 969 C CA . ALA A 1 123 ? -4.785 -7.471 9.405 1.00 94.25 123 ALA A CA 1
ATOM 970 C C . ALA A 1 123 ? -4.796 -6.221 8.512 1.00 94.25 123 ALA A C 1
ATOM 972 O O . ALA A 1 123 ? -5.065 -6.357 7.323 1.00 94.25 123 ALA A O 1
ATOM 973 N N . ASP A 1 124 ? -4.385 -5.062 9.037 1.00 94.31 124 ASP A N 1
ATOM 974 C CA . ASP A 1 124 ? -4.267 -3.814 8.267 1.00 94.31 124 ASP A CA 1
ATOM 975 C C . ASP A 1 124 ? -3.293 -3.976 7.091 1.00 94.31 124 ASP A C 1
ATOM 977 O O . ASP A 1 124 ? -3.585 -3.607 5.953 1.00 94.31 124 ASP A O 1
ATOM 981 N N . VAL A 1 125 ? -2.142 -4.608 7.343 1.00 95.75 125 VAL A N 1
ATOM 982 C CA . VAL A 1 125 ? -1.163 -4.925 6.294 1.00 95.75 125 VAL A CA 1
ATOM 983 C C . VAL A 1 125 ? -1.775 -5.842 5.234 1.00 95.75 125 VAL A C 1
ATOM 985 O O . VAL A 1 125 ? -1.599 -5.602 4.041 1.00 95.75 125 VAL A O 1
ATOM 988 N N . CYS A 1 126 ? -2.518 -6.876 5.638 1.00 94.00 126 CYS A N 1
ATOM 989 C CA . CYS A 1 126 ? -3.216 -7.751 4.695 1.00 94.00 126 CYS A CA 1
ATOM 990 C C . CYS A 1 126 ? -4.272 -7.004 3.868 1.00 94.00 126 CYS A C 1
ATOM 992 O O . CYS A 1 126 ? -4.401 -7.299 2.681 1.00 94.00 126 CYS A O 1
ATOM 994 N N . THR A 1 127 ? -4.990 -6.047 4.462 1.00 94.19 127 THR A N 1
ATOM 995 C CA . THR A 1 127 ? -5.938 -5.172 3.758 1.00 94.19 127 THR A CA 1
ATOM 996 C C . THR A 1 127 ? -5.217 -4.371 2.675 1.00 94.19 127 THR A C 1
ATOM 998 O O . THR A 1 127 ? -5.588 -4.447 1.509 1.00 94.19 127 THR A O 1
ATOM 1001 N N . LEU A 1 128 ? -4.119 -3.695 3.023 1.00 95.12 128 LEU A N 1
ATOM 1002 C CA . LEU A 1 128 ? -3.380 -2.831 2.098 1.00 95.12 128 LEU A CA 1
ATOM 1003 C C . LEU A 1 128 ? -2.623 -3.593 1.000 1.00 95.12 128 LEU A C 1
ATOM 1005 O O . LEU A 1 128 ? -2.496 -3.087 -0.112 1.00 95.12 128 LEU A O 1
ATOM 1009 N N . ILE A 1 129 ? -2.120 -4.804 1.256 1.00 95.75 129 ILE A N 1
ATOM 1010 C CA . ILE A 1 129 ? -1.431 -5.601 0.220 1.00 95.75 129 ILE A CA 1
ATOM 101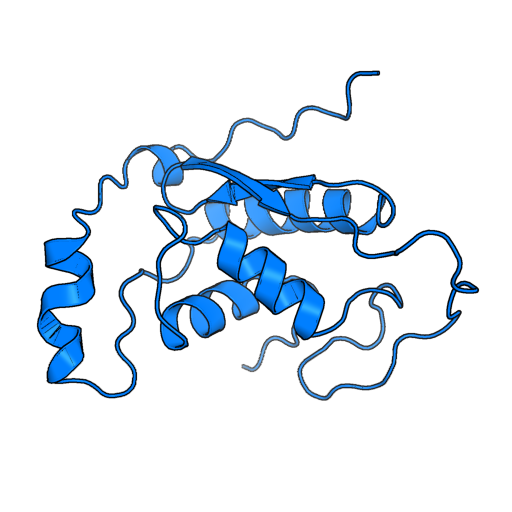1 C C . ILE A 1 129 ? -2.349 -5.880 -0.975 1.00 95.75 129 ILE A C 1
ATOM 1013 O O . ILE A 1 129 ? -1.876 -5.899 -2.111 1.00 95.75 129 ILE A O 1
ATOM 1017 N N . ARG A 1 130 ? -3.654 -6.061 -0.738 1.00 93.94 130 ARG A N 1
ATOM 1018 C CA . ARG A 1 130 ? -4.641 -6.349 -1.792 1.00 93.94 130 ARG A CA 1
ATOM 1019 C C . ARG A 1 130 ? -4.828 -5.195 -2.779 1.00 93.94 130 ARG A C 1
ATOM 1021 O O . ARG A 1 130 ? -5.313 -5.425 -3.881 1.00 93.94 130 ARG A O 1
ATOM 1028 N N . ASP A 1 131 ? -4.400 -3.983 -2.432 1.00 95.25 131 ASP A N 1
ATOM 1029 C CA . ASP A 1 131 ? -4.437 -2.849 -3.359 1.00 95.25 131 ASP A CA 1
ATOM 1030 C C . ASP A 1 131 ? -3.418 -2.985 -4.501 1.00 95.25 131 ASP A C 1
ATOM 1032 O O . ASP A 1 131 ? -3.594 -2.370 -5.559 1.00 95.25 131 ASP A O 1
ATOM 1036 N N . SER A 1 132 ? -2.351 -3.770 -4.294 1.00 96.25 132 SER A N 1
ATOM 1037 C CA . SER A 1 132 ? -1.250 -3.925 -5.248 1.00 96.25 132 SER A CA 1
ATOM 1038 C C . SER A 1 132 ? -1.745 -4.455 -6.582 1.00 96.25 132 SER A C 1
ATOM 1040 O O . SER A 1 132 ? -2.458 -5.457 -6.655 1.00 96.25 132 SER A O 1
ATOM 1042 N N . GLN A 1 133 ? -1.298 -3.830 -7.669 1.00 95.31 133 GLN A N 1
ATOM 1043 C CA . GLN A 1 133 ? -1.637 -4.302 -9.012 1.00 95.31 133 GLN A CA 1
ATOM 1044 C C . GLN A 1 133 ? -0.948 -5.627 -9.372 1.00 95.31 133 GLN A C 1
ATOM 1046 O O . GLN A 1 133 ? -1.301 -6.235 -10.385 1.00 95.31 133 GLN A O 1
ATOM 1051 N N . TYR A 1 134 ? 0.027 -6.074 -8.572 1.00 95.19 134 TYR A N 1
ATOM 1052 C CA . TYR A 1 134 ? 0.771 -7.319 -8.775 1.00 95.19 134 TYR A CA 1
ATOM 1053 C C . TYR A 1 134 ? 0.229 -8.496 -7.962 1.00 95.19 134 TYR A C 1
ATOM 1055 O O . TYR A 1 134 ? 0.712 -9.617 -8.140 1.00 95.19 134 TYR A O 1
ATOM 1063 N N . VAL A 1 135 ? -0.752 -8.264 -7.090 1.00 95.25 135 VAL A N 1
ATOM 1064 C CA . VAL A 1 135 ? -1.483 -9.325 -6.391 1.00 95.25 135 VAL A CA 1
ATOM 1065 C C . VAL A 1 135 ? -2.589 -9.851 -7.306 1.00 95.25 135 VAL A C 1
ATOM 1067 O O . VAL A 1 135 ? -3.180 -9.098 -8.080 1.00 95.25 135 VAL A O 1
ATOM 1070 N N . VAL A 1 136 ? -2.818 -11.162 -7.279 1.00 93.06 136 VAL A N 1
ATOM 1071 C CA . VAL A 1 136 ? -3.932 -11.791 -7.997 1.00 93.06 136 VAL A CA 1
ATOM 1072 C C . VAL A 1 136 ? -5.234 -11.354 -7.327 1.00 93.06 136 VAL A C 1
ATOM 1074 O O . VAL A 1 136 ? -5.388 -11.505 -6.116 1.00 93.06 136 VAL A O 1
ATOM 1077 N N . GLU A 1 137 ? -6.151 -10.786 -8.107 1.00 80.62 137 GLU A N 1
ATOM 1078 C CA . GLU A 1 137 ? -7.504 -10.502 -7.635 1.00 80.62 137 GLU A CA 1
ATOM 1079 C C . GLU A 1 137 ? -8.225 -11.853 -7.538 1.00 80.62 137 GLU A C 1
ATOM 1081 O O . GLU A 1 137 ? -8.355 -12.567 -8.531 1.00 80.62 137 GLU A O 1
ATOM 1086 N N . HIS A 1 138 ? -8.569 -12.260 -6.317 1.00 64.06 138 HIS A N 1
ATOM 1087 C CA . HIS A 1 138 ? -9.432 -13.412 -6.090 1.00 64.06 138 HIS A CA 1
ATOM 1088 C C . HIS A 1 138 ? -10.871 -12.892 -6.101 1.00 64.06 138 HIS A C 1
ATOM 1090 O O . HIS A 1 138 ? -11.231 -12.129 -5.201 1.00 64.06 138 HIS A O 1
ATOM 1096 N N . GLU A 1 139 ? -11.624 -13.247 -7.144 1.00 46.62 139 GLU A N 1
ATOM 1097 C CA . GLU A 1 139 ? -13.092 -13.158 -7.166 1.00 46.62 139 GLU A CA 1
ATOM 1098 C C . GLU A 1 139 ? -13.715 -14.136 -6.161 1.00 46.62 139 GLU A C 1
ATOM 1100 O O . GLU A 1 139 ? -13.154 -15.247 -5.984 1.00 46.62 139 GLU A O 1
#

Foldseek 3Di:
DDDDDQPQQDVQLQVDPDDPCVLCVCVVVDPQRFSDDFDDPSNLVSQQVQVVSCLVCQQQKGWDQASNRDTFIDGRLDDPDDDDDPAADDDPFFDRPDRNSDDPVVLLRSQCRRYVVSDGDPNSSVSSSQSHPGTDDDD

InterPro domains:
  IPR024867 Nuclear factor related to kappa-B-binding protein [PTHR13052] (1-138)
  IPR057748 Nuclear factor related to kappa-B-binding protein, second winged helix domain [PF25793] (44-137)

Organism: Gossypium hirsutum (NCBI:txid3635)

pLDDT: mean 84.79, std 13.27, range [36.69, 96.5]